Protein AF-A0A2T4DED8-F1 (afdb_monomer)

Organism: NCBI:txid1046115

pLDDT: mean 71.61, std 17.45, range [27.95, 93.12]

Structure (mmCIF, N/CA/C/O backbone):
data_AF-A0A2T4DED8-F1
#
_entry.id   AF-A0A2T4DED8-F1
#
loop_
_atom_site.group_PDB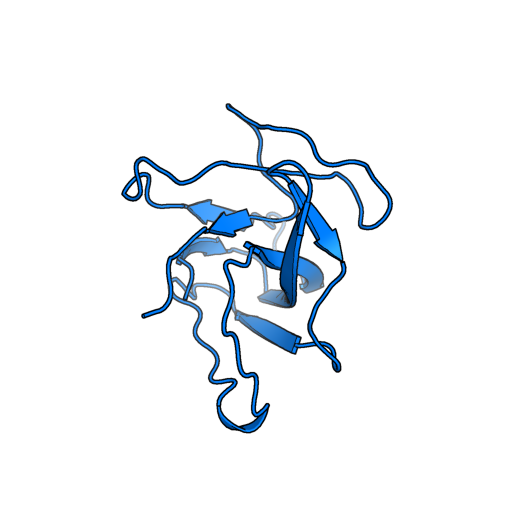
_atom_site.id
_atom_site.type_symbol
_atom_site.label_atom_id
_atom_site.label_alt_id
_atom_site.label_comp_id
_atom_site.label_asym_id
_atom_site.label_entity_id
_atom_site.label_seq_id
_atom_site.pdbx_PDB_ins_code
_atom_site.Cartn_x
_atom_site.Cartn_y
_atom_site.Cartn_z
_atom_site.occupancy
_atom_site.B_iso_or_equiv
_atom_site.auth_seq_id
_atom_site.auth_comp_id
_atom_site.auth_asym_id
_atom_site.auth_atom_id
_atom_site.pdbx_PDB_model_num
ATOM 1 N N . ASN A 1 1 ? -6.738 -3.768 -5.671 1.00 52.91 1 ASN A N 1
ATOM 2 C CA . ASN A 1 1 ? -6.059 -3.519 -6.966 1.00 52.91 1 ASN A CA 1
ATOM 3 C C . ASN A 1 1 ? -5.713 -2.050 -7.070 1.00 52.91 1 ASN A C 1
ATOM 5 O O . ASN A 1 1 ? -6.536 -1.232 -6.684 1.00 52.91 1 ASN A O 1
ATOM 9 N N . PHE A 1 2 ? -4.548 -1.711 -7.614 1.00 65.31 2 PHE A N 1
ATOM 10 C CA . PHE A 1 2 ? -4.227 -0.332 -7.992 1.00 65.31 2 PHE A CA 1
ATOM 11 C C . PHE A 1 2 ? -3.549 -0.293 -9.364 1.00 65.31 2 PHE A C 1
ATOM 13 O O . PHE A 1 2 ? -3.025 -1.310 -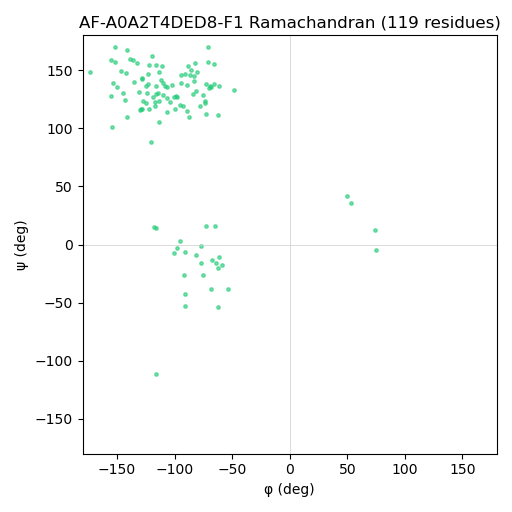9.834 1.00 65.31 2 PHE A O 1
ATOM 20 N N . HIS A 1 3 ? -3.605 0.872 -10.015 1.00 65.56 3 HIS A N 1
ATOM 21 C CA . HIS A 1 3 ? -3.111 1.068 -11.376 1.00 65.56 3 HIS A CA 1
ATOM 22 C C . HIS A 1 3 ? -1.803 1.870 -11.387 1.00 65.56 3 HIS A C 1
ATOM 24 O O . HIS A 1 3 ? -1.768 3.062 -11.068 1.00 65.56 3 HIS A O 1
ATOM 30 N N . MET A 1 4 ? -0.721 1.219 -11.808 1.00 67.94 4 MET A N 1
ATOM 31 C CA . MET A 1 4 ? 0.527 1.887 -12.163 1.00 67.94 4 MET A CA 1
ATOM 32 C C . MET A 1 4 ? 0.491 2.257 -13.640 1.00 67.94 4 MET A C 1
ATOM 34 O O . MET A 1 4 ? 0.493 1.390 -14.514 1.00 67.94 4 MET A O 1
ATOM 38 N N . ARG A 1 5 ? 0.500 3.558 -13.936 1.00 65.50 5 ARG A N 1
ATOM 39 C CA . ARG A 1 5 ? 0.533 4.041 -15.321 1.00 65.50 5 ARG A CA 1
ATOM 40 C C . ARG A 1 5 ? 1.870 3.728 -15.983 1.00 65.50 5 ARG A C 1
ATOM 42 O O . ARG A 1 5 ? 1.903 3.401 -17.167 1.00 65.50 5 ARG A O 1
ATOM 49 N N . PHE A 1 6 ? 2.961 3.844 -15.228 1.00 69.88 6 PHE A N 1
ATOM 50 C CA . PHE A 1 6 ? 4.304 3.567 -15.719 1.00 69.88 6 PHE A CA 1
ATOM 51 C C . PHE A 1 6 ? 5.208 3.060 -14.595 1.00 69.88 6 PHE A C 1
ATOM 53 O O . PHE A 1 6 ? 5.240 3.630 -13.510 1.00 69.88 6 PHE A O 1
ATOM 60 N N . ASN A 1 7 ? 5.979 2.013 -14.877 1.00 74.25 7 ASN A N 1
ATOM 61 C CA . ASN A 1 7 ? 7.043 1.525 -14.007 1.00 74.25 7 ASN A CA 1
ATOM 62 C C . ASN A 1 7 ? 8.230 1.082 -14.878 1.00 74.25 7 ASN A C 1
ATOM 64 O O . ASN A 1 7 ? 8.117 0.081 -15.593 1.00 74.25 7 ASN A O 1
ATOM 68 N N . SER A 1 8 ? 9.345 1.825 -14.840 1.00 78.31 8 SER A N 1
ATOM 69 C CA . SER A 1 8 ? 10.593 1.438 -15.525 1.00 78.31 8 SER A CA 1
ATOM 70 C C . SER A 1 8 ? 11.622 0.752 -14.629 1.00 78.31 8 SER A C 1
ATOM 72 O O . SER A 1 8 ? 12.657 0.317 -15.142 1.00 78.31 8 SER A O 1
ATOM 74 N N . THR A 1 9 ? 11.341 0.625 -13.331 1.00 81.75 9 THR A N 1
ATOM 75 C CA . THR A 1 9 ? 12.159 -0.167 -12.402 1.00 81.75 9 THR A CA 1
ATOM 76 C C . THR A 1 9 ? 11.989 -1.657 -12.698 1.00 81.75 9 THR A C 1
ATOM 78 O O . THR A 1 9 ? 11.005 -2.052 -13.325 1.00 81.75 9 THR A O 1
ATOM 81 N N . ASP A 1 10 ? 12.959 -2.486 -12.302 1.00 86.88 10 ASP A N 1
ATOM 82 C CA . ASP A 1 10 ? 12.854 -3.939 -12.470 1.00 86.88 10 ASP A CA 1
ATOM 83 C C . ASP A 1 10 ? 11.672 -4.479 -11.658 1.00 86.88 10 ASP A C 1
ATOM 85 O O . ASP A 1 10 ? 10.753 -5.109 -12.192 1.00 86.88 10 ASP A O 1
ATOM 89 N N . SER A 1 11 ? 11.666 -4.156 -10.367 1.00 89.00 11 SER A N 1
ATOM 90 C CA . SER A 1 11 ? 10.577 -4.511 -9.476 1.00 89.00 11 SER A CA 1
ATOM 91 C C . SER A 1 11 ? 10.484 -3.581 -8.270 1.00 89.00 11 SER A C 1
ATOM 93 O O . SER A 1 11 ? 11.451 -2.923 -7.886 1.00 89.00 11 SER A O 1
ATOM 95 N N . ILE A 1 12 ? 9.301 -3.536 -7.656 1.00 89.00 12 ILE A N 1
ATOM 96 C CA . ILE A 1 12 ? 9.031 -2.755 -6.441 1.00 89.00 12 ILE A CA 1
ATOM 97 C C . ILE A 1 12 ? 8.325 -3.657 -5.439 1.00 89.00 12 ILE A C 1
ATOM 99 O O . ILE A 1 12 ? 7.351 -4.324 -5.795 1.00 89.00 12 ILE A O 1
ATOM 103 N N . LEU A 1 13 ? 8.807 -3.667 -4.199 1.00 90.44 13 LEU A N 1
ATOM 104 C CA . LEU A 1 13 ? 8.113 -4.253 -3.062 1.00 90.44 13 LEU A CA 1
ATOM 105 C C . LEU A 1 13 ? 7.295 -3.166 -2.377 1.00 90.44 13 LEU A C 1
ATOM 107 O O . LEU A 1 13 ? 7.854 -2.191 -1.871 1.00 90.44 13 LEU A O 1
ATOM 111 N N . PHE A 1 14 ? 5.988 -3.372 -2.341 1.00 88.44 14 PHE A N 1
ATOM 112 C CA . PHE A 1 14 ? 5.062 -2.559 -1.579 1.00 88.44 14 PHE A CA 1
ATOM 113 C C . PHE A 1 14 ? 4.663 -3.289 -0.303 1.00 88.44 14 PHE A C 1
ATOM 115 O O . PHE A 1 14 ? 4.370 -4.487 -0.343 1.00 88.44 14 PHE A O 1
ATOM 122 N N . ARG A 1 15 ? 4.610 -2.556 0.805 1.00 90.31 15 ARG A N 1
ATOM 123 C CA . ARG A 1 15 ? 3.872 -2.955 2.001 1.00 90.31 15 ARG A CA 1
ATOM 124 C C . ARG A 1 15 ? 2.451 -2.427 1.894 1.00 90.31 15 ARG A C 1
ATOM 126 O O . ARG A 1 15 ? 2.249 -1.290 1.475 1.00 90.31 15 ARG A O 1
ATOM 133 N N . ILE A 1 16 ? 1.490 -3.257 2.269 1.00 88.69 16 ILE A N 1
ATOM 134 C CA . ILE A 1 16 ? 0.090 -2.867 2.404 1.00 88.69 16 ILE A CA 1
ATOM 135 C C . ILE A 1 16 ? -0.178 -2.586 3.863 1.00 88.69 16 ILE A C 1
ATOM 137 O O . ILE A 1 16 ? 0.085 -3.442 4.707 1.00 88.69 16 ILE A O 1
ATOM 141 N N . ASN A 1 17 ? -0.724 -1.410 4.137 1.00 87.25 17 ASN A N 1
ATOM 142 C CA . ASN A 1 17 ? -1.257 -1.094 5.448 1.00 87.25 17 ASN A CA 1
ATOM 143 C C . ASN A 1 17 ? -2.777 -1.006 5.350 1.00 87.25 17 ASN A C 1
ATOM 145 O O . ASN A 1 17 ? -3.317 -0.452 4.389 1.00 87.25 17 ASN A O 1
ATOM 149 N N . ILE A 1 18 ? -3.443 -1.546 6.364 1.00 87.31 18 ILE A N 1
ATOM 150 C CA . ILE A 1 18 ? -4.855 -1.301 6.631 1.00 87.31 18 ILE A CA 1
ATOM 151 C C . ILE A 1 18 ? -4.889 -0.626 7.991 1.00 87.31 18 ILE A C 1
ATOM 153 O O . ILE A 1 18 ? -4.368 -1.184 8.958 1.00 87.31 18 ILE A O 1
ATOM 157 N N . GLN A 1 19 ? -5.411 0.592 8.036 1.00 87.94 19 GLN A N 1
ATOM 158 C CA . GLN A 1 19 ? -5.348 1.454 9.208 1.00 87.94 19 GLN A CA 1
ATOM 159 C C . GLN A 1 19 ? -6.745 1.866 9.646 1.00 87.94 19 GLN A C 1
ATOM 161 O O . GLN A 1 19 ? -7.629 2.048 8.803 1.00 87.94 19 GLN A O 1
ATOM 166 N N . ASP A 1 20 ? -6.925 2.032 10.951 1.00 88.81 20 ASP A N 1
ATOM 167 C CA . ASP A 1 20 ? -8.105 2.696 11.485 1.00 88.81 20 ASP A CA 1
ATOM 168 C C . ASP A 1 20 ? -8.063 4.206 11.190 1.00 88.81 20 ASP A C 1
ATOM 170 O O . ASP A 1 20 ? -7.079 4.760 10.679 1.00 88.81 20 ASP A O 1
ATOM 174 N N . ILE A 1 21 ? -9.191 4.865 11.451 1.00 84.62 21 ILE A N 1
ATOM 175 C CA . ILE A 1 21 ? -9.392 6.280 11.155 1.00 84.62 21 ILE A CA 1
ATOM 176 C C . ILE A 1 21 ? -9.610 7.027 12.464 1.00 84.62 21 ILE A C 1
ATOM 178 O O . ILE A 1 21 ? -10.565 6.761 13.193 1.00 84.62 21 ILE A O 1
ATOM 182 N N . LYS A 1 22 ? -8.772 8.030 12.723 1.00 85.38 22 LYS A N 1
ATOM 183 C CA . LYS A 1 22 ? -8.899 8.920 13.877 1.00 85.38 22 LYS A CA 1
ATOM 184 C C . LYS A 1 22 ? -8.880 10.366 13.419 1.00 85.38 22 LYS A C 1
ATOM 186 O O . LYS A 1 22 ? -7.946 10.806 12.756 1.00 85.38 22 LYS A O 1
ATOM 191 N N . ASN A 1 23 ? -9.924 11.117 13.769 1.00 84.25 23 ASN A N 1
ATOM 192 C CA . ASN A 1 23 ? -10.104 12.513 13.346 1.00 84.25 23 ASN A CA 1
ATOM 193 C C . ASN A 1 23 ? -10.018 12.703 11.815 1.00 84.25 23 ASN A C 1
ATOM 195 O O . ASN A 1 23 ? -9.476 13.697 11.339 1.00 84.25 23 ASN A O 1
ATOM 199 N N . GLY A 1 24 ? -10.516 11.729 11.042 1.00 76.56 24 GLY A N 1
ATOM 200 C CA . GLY A 1 24 ? -10.484 11.762 9.574 1.00 76.56 24 GLY A CA 1
ATOM 201 C C . GLY A 1 24 ? -9.108 11.502 8.948 1.00 76.56 24 GLY A C 1
ATOM 202 O O . GLY A 1 24 ? -8.935 11.743 7.755 1.00 76.56 24 GLY A O 1
ATOM 203 N N . LEU A 1 25 ? -8.131 11.030 9.730 1.00 78.31 25 LEU A N 1
ATOM 204 C CA . LEU A 1 25 ? -6.780 10.695 9.278 1.00 78.31 25 LEU A CA 1
ATOM 205 C C . LEU A 1 25 ? -6.449 9.225 9.581 1.00 78.31 25 LEU A C 1
ATOM 207 O O . LEU A 1 25 ? -7.016 8.668 10.524 1.00 78.31 25 LEU A O 1
ATOM 211 N N . PRO A 1 26 ? -5.525 8.599 8.824 1.00 82.44 26 PRO A N 1
ATOM 212 C CA . PRO A 1 26 ? -5.039 7.267 9.170 1.00 82.44 26 PRO A CA 1
ATOM 213 C C . PRO A 1 26 ? -4.344 7.284 10.536 1.00 82.44 26 PRO A C 1
ATOM 215 O O . PRO A 1 26 ? -3.533 8.175 10.797 1.00 82.44 26 PRO A O 1
ATOM 218 N N . ASP A 1 27 ? -4.605 6.293 11.383 1.00 86.75 27 ASP A N 1
ATOM 219 C CA . ASP A 1 27 ? -3.922 6.137 12.673 1.00 86.75 27 ASP A CA 1
ATOM 220 C C . ASP A 1 27 ? -3.099 4.835 12.695 1.00 86.75 27 ASP A C 1
ATOM 222 O O . ASP A 1 27 ? -2.099 4.715 11.968 1.00 86.75 27 ASP A O 1
ATOM 226 N N . GLN A 1 28 ? -3.495 3.847 13.489 1.00 88.25 28 GLN A N 1
ATOM 227 C CA . GLN A 1 28 ? -2.742 2.622 13.721 1.00 88.25 28 GLN A CA 1
ATOM 228 C C . GLN A 1 28 ? -3.080 1.539 12.696 1.00 88.25 28 GLN A C 1
ATOM 230 O O . GLN A 1 28 ? -4.163 1.492 12.119 1.00 88.25 28 GLN A O 1
ATOM 235 N N . THR A 1 29 ? -2.128 0.636 12.450 1.00 89.75 29 THR A N 1
ATOM 236 C CA . THR A 1 29 ? -2.401 -0.551 11.631 1.00 89.75 29 THR A CA 1
ATOM 237 C C . THR A 1 29 ? -3.317 -1.507 12.388 1.00 89.75 29 THR A C 1
ATOM 239 O O . THR A 1 29 ? -3.063 -1.815 13.550 1.00 89.75 29 THR A O 1
ATOM 242 N N . ILE A 1 30 ? -4.341 -2.025 11.712 1.00 89.38 30 ILE A N 1
ATOM 243 C CA . ILE A 1 30 ? -5.206 -3.088 12.248 1.00 89.38 30 ILE A CA 1
ATOM 244 C C . ILE A 1 30 ? -4.697 -4.490 11.879 1.00 89.38 30 ILE A C 1
ATOM 246 O O . ILE A 1 30 ? -5.229 -5.504 12.325 1.00 89.38 30 ILE A O 1
ATOM 250 N N . LEU A 1 31 ? -3.662 -4.566 11.038 1.00 90.12 31 LEU A N 1
ATOM 251 C CA . LEU A 1 31 ? -3.058 -5.827 10.626 1.00 90.12 31 LEU A CA 1
ATOM 252 C C . LEU A 1 31 ? -2.184 -6.409 11.742 1.00 90.12 31 LEU A C 1
ATOM 254 O O . LEU A 1 31 ? -1.256 -5.757 12.215 1.00 90.12 31 LEU A O 1
ATOM 258 N N . SER A 1 32 ? -2.409 -7.680 12.081 1.00 88.62 32 SER A N 1
ATOM 259 C CA . SER A 1 32 ? -1.559 -8.447 13.007 1.00 88.62 32 SER A CA 1
ATOM 260 C C . SER A 1 32 ? -0.248 -8.934 12.380 1.00 88.62 32 SER A C 1
ATOM 262 O O . SER A 1 32 ? 0.673 -9.336 13.090 1.00 88.62 32 SER A O 1
ATOM 264 N N . LYS A 1 33 ? -0.157 -8.909 11.047 1.00 89.94 33 LYS A N 1
ATOM 265 C CA . LYS A 1 33 ? 1.024 -9.288 10.270 1.00 89.94 33 LYS A CA 1
ATOM 266 C C . LYS A 1 33 ? 1.195 -8.376 9.066 1.00 89.94 33 LYS A C 1
ATOM 268 O O . LYS A 1 33 ? 0.222 -7.911 8.479 1.00 89.94 33 LYS A O 1
ATOM 273 N N . GLU A 1 34 ? 2.445 -8.141 8.690 1.00 91.69 34 GLU A N 1
ATOM 274 C CA . GLU A 1 34 ? 2.763 -7.308 7.536 1.00 91.69 34 GLU A CA 1
ATOM 275 C C . GLU A 1 34 ? 2.344 -7.990 6.231 1.00 91.69 34 GLU A C 1
ATOM 277 O O . GLU A 1 34 ? 2.622 -9.169 6.001 1.00 91.69 34 GLU A O 1
ATOM 282 N N . LEU A 1 35 ? 1.716 -7.218 5.348 1.00 92.75 35 LEU A N 1
ATOM 283 C CA . LEU A 1 35 ? 1.304 -7.674 4.030 1.00 92.75 35 LEU A CA 1
ATOM 284 C C . LEU A 1 35 ? 2.186 -7.042 2.966 1.00 92.75 35 LEU A C 1
ATOM 286 O O . LEU A 1 35 ? 2.442 -5.837 2.978 1.00 92.75 35 LEU A O 1
ATOM 290 N N . TYR A 1 36 ? 2.607 -7.857 2.006 1.00 93.12 36 TYR A N 1
ATOM 291 C CA . TYR A 1 36 ? 3.497 -7.427 0.940 1.00 93.12 36 TYR A CA 1
ATOM 292 C C . TYR A 1 36 ? 2.952 -7.796 -0.431 1.00 93.12 36 TYR A C 1
ATOM 294 O O . TYR A 1 36 ? 2.412 -8.884 -0.645 1.00 93.12 36 TYR A O 1
ATOM 302 N N . MET A 1 37 ? 3.170 -6.906 -1.394 1.00 90.81 37 MET A N 1
ATOM 303 C CA . MET A 1 37 ? 2.942 -7.190 -2.803 1.00 90.81 37 MET A CA 1
ATOM 304 C C . MET A 1 37 ? 4.097 -6.683 -3.652 1.00 90.81 37 MET A C 1
ATOM 306 O O . MET A 1 37 ? 4.647 -5.608 -3.423 1.00 90.81 37 MET A O 1
ATOM 310 N N . LYS A 1 38 ? 4.465 -7.477 -4.653 1.00 91.00 38 LYS A N 1
ATOM 311 C CA . LYS A 1 38 ? 5.540 -7.146 -5.579 1.00 91.00 38 LYS A CA 1
ATOM 312 C C . LYS A 1 38 ? 4.950 -6.756 -6.925 1.00 91.00 38 LYS A C 1
ATOM 314 O O . LYS A 1 38 ? 4.045 -7.422 -7.421 1.00 91.00 38 LYS A O 1
ATOM 319 N N . SER A 1 39 ? 5.475 -5.686 -7.502 1.00 88.94 39 SER A N 1
ATOM 320 C CA . SER A 1 39 ? 5.214 -5.313 -8.888 1.00 88.94 39 SER A CA 1
ATOM 321 C C . SER A 1 39 ? 6.461 -5.492 -9.730 1.00 88.94 39 SER A C 1
ATOM 323 O O . SER A 1 39 ? 7.580 -5.393 -9.217 1.00 88.94 39 SER A O 1
ATOM 325 N N . TYR A 1 40 ? 6.254 -5.717 -11.021 1.00 89.00 40 TYR A N 1
ATOM 326 C CA . TYR A 1 40 ? 7.324 -5.869 -11.994 1.00 89.00 40 TYR A CA 1
ATOM 327 C C . TYR A 1 40 ? 7.235 -4.801 -13.078 1.00 89.00 40 TYR A C 1
ATOM 329 O O . TYR A 1 40 ? 6.195 -4.167 -13.296 1.00 89.00 40 TYR A O 1
ATOM 337 N N . LYS A 1 41 ? 8.347 -4.616 -13.781 1.00 86.25 41 LYS A N 1
ATOM 338 C CA . LYS A 1 41 ? 8.439 -3.746 -14.947 1.00 86.25 41 LYS A CA 1
ATOM 339 C C . LYS A 1 41 ? 7.310 -3.996 -15.950 1.00 86.25 41 LYS A C 1
ATOM 341 O O . LYS A 1 41 ? 7.048 -5.131 -16.338 1.00 86.25 41 LYS A O 1
ATOM 346 N N . GLY A 1 42 ? 6.675 -2.919 -16.413 1.00 81.62 42 GLY A N 1
ATOM 347 C CA . GLY A 1 42 ? 5.608 -2.978 -17.422 1.00 81.62 42 GLY A CA 1
ATOM 348 C C . GLY A 1 42 ? 4.253 -3.490 -16.917 1.00 81.62 42 GLY A C 1
ATOM 349 O O . GLY A 1 42 ? 3.275 -3.442 -17.665 1.00 81.62 42 GLY A O 1
ATOM 350 N N . GLN A 1 43 ? 4.156 -3.926 -15.658 1.00 82.00 43 GLN A N 1
ATOM 351 C CA . GLN A 1 43 ? 2.894 -4.335 -15.056 1.00 82.00 43 GLN A CA 1
ATOM 352 C C . GLN A 1 43 ? 2.023 -3.106 -14.759 1.00 82.00 43 GLN A C 1
ATOM 354 O O . GLN A 1 43 ? 2.448 -2.196 -14.051 1.00 82.00 43 GLN A O 1
ATOM 359 N N . LYS A 1 44 ? 0.799 -3.083 -15.301 1.00 75.31 44 LYS A N 1
ATOM 360 C CA . LYS A 1 44 ? -0.147 -1.965 -15.123 1.00 75.31 44 LYS A CA 1
ATOM 361 C C . LYS A 1 44 ? -1.064 -2.162 -13.922 1.00 75.31 44 LYS A C 1
ATOM 363 O O . LYS A 1 44 ? -1.146 -1.308 -13.046 1.00 75.31 44 LYS A O 1
ATOM 368 N N . TRP A 1 45 ? -1.734 -3.310 -13.872 1.00 77.75 45 TRP A N 1
ATOM 369 C CA . TRP A 1 45 ? -2.581 -3.706 -12.753 1.00 77.75 45 TRP A CA 1
ATOM 370 C C . TRP A 1 45 ? -1.819 -4.651 -11.843 1.00 77.75 45 TRP A C 1
ATOM 372 O O . TRP A 1 45 ? -1.276 -5.662 -12.298 1.00 77.75 45 TRP A O 1
ATOM 382 N N . ILE A 1 46 ? -1.793 -4.329 -10.555 1.00 79.75 46 IL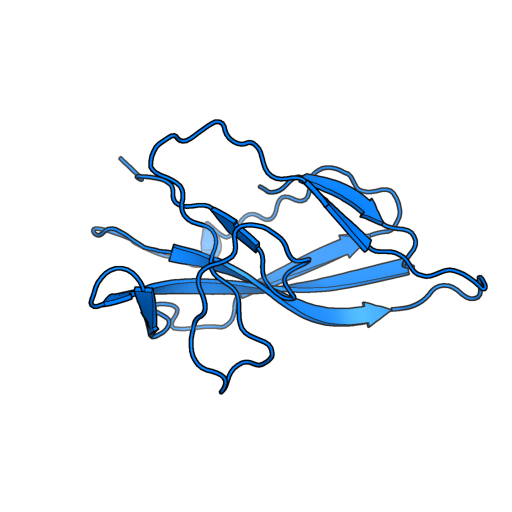E A N 1
ATOM 383 C CA . ILE A 1 46 ? -1.206 -5.207 -9.552 1.00 79.75 46 ILE A CA 1
ATOM 384 C C . ILE A 1 46 ? -2.323 -5.701 -8.639 1.00 79.75 46 ILE A C 1
ATOM 386 O O . ILE A 1 46 ? -3.071 -4.914 -8.048 1.00 79.75 46 ILE A O 1
ATOM 390 N N . SER A 1 47 ? -2.428 -7.023 -8.559 1.00 82.00 47 SER A N 1
ATOM 391 C CA . SER A 1 47 ? -3.370 -7.753 -7.727 1.00 82.00 47 SER A CA 1
ATOM 392 C C . SER A 1 47 ? -2.609 -8.783 -6.902 1.00 82.00 47 SER A C 1
ATOM 394 O O . SER A 1 47 ? -1.636 -9.391 -7.352 1.00 82.00 47 SER A O 1
ATOM 396 N N . LYS A 1 48 ? -3.045 -8.954 -5.660 1.00 84.88 48 LYS A N 1
ATOM 397 C CA . LYS A 1 48 ? -2.562 -9.981 -4.748 1.00 84.88 48 LYS A CA 1
ATOM 398 C C . LYS A 1 48 ? -3.755 -10.426 -3.920 1.00 84.88 48 LYS A C 1
ATOM 400 O O . LYS A 1 48 ? -4.482 -9.578 -3.411 1.00 84.88 48 LYS A O 1
ATOM 405 N N . ASP A 1 49 ? -3.955 -11.734 -3.835 1.00 85.12 49 ASP A N 1
ATOM 406 C CA . ASP A 1 49 ? -4.968 -12.303 -2.958 1.00 85.12 49 ASP A CA 1
ATOM 407 C C . ASP A 1 49 ? -4.404 -12.444 -1.537 1.00 85.12 49 ASP A C 1
ATOM 409 O O . ASP A 1 49 ? -3.305 -12.981 -1.347 1.00 85.12 49 ASP A O 1
ATOM 413 N N . PHE A 1 50 ? -5.163 -11.933 -0.570 1.00 85.38 50 PHE A N 1
ATOM 414 C CA . PHE A 1 50 ? -4.900 -11.995 0.867 1.00 85.38 50 PHE A CA 1
ATOM 415 C C . PHE A 1 50 ? -6.003 -12.767 1.617 1.00 85.38 50 PHE A C 1
ATOM 417 O O . PHE A 1 50 ? -6.079 -12.699 2.838 1.00 85.38 50 PHE A O 1
ATOM 424 N N . SER A 1 51 ? -6.851 -13.529 0.920 1.00 84.25 51 SER A N 1
ATOM 425 C CA . SER A 1 51 ? -7.930 -14.340 1.509 1.00 84.25 51 SER A CA 1
ATOM 426 C C . SER A 1 51 ? -7.443 -15.289 2.615 1.00 84.25 51 SER A C 1
ATOM 428 O O . SER A 1 51 ? -8.071 -15.414 3.667 1.00 84.25 51 SER A O 1
ATOM 430 N N . ASN A 1 52 ? -6.261 -15.882 2.435 1.00 87.56 52 ASN A N 1
ATOM 431 C CA . ASN A 1 52 ? -5.622 -16.763 3.420 1.00 87.56 52 ASN A CA 1
ATOM 432 C C . ASN A 1 52 ? -5.175 -16.042 4.703 1.00 87.56 52 ASN A C 1
ATOM 434 O O . ASN A 1 52 ? -4.866 -16.690 5.703 1.00 87.56 52 ASN A O 1
ATOM 438 N N . GLU A 1 53 ? -5.150 -14.709 4.697 1.00 84.31 53 GLU A N 1
ATOM 439 C CA . GLU A 1 53 ? -4.745 -13.901 5.843 1.00 84.31 53 GLU A CA 1
ATOM 440 C C . GLU A 1 53 ? -5.881 -13.727 6.865 1.00 84.31 53 GLU A C 1
ATOM 442 O O . GLU A 1 53 ? -5.612 -13.261 7.969 1.00 84.31 53 GLU A O 1
ATOM 447 N N . LYS A 1 54 ? -7.117 -14.148 6.529 1.00 84.00 54 LYS A N 1
ATOM 448 C CA . LYS A 1 54 ? -8.321 -14.092 7.386 1.00 84.00 54 LYS A CA 1
ATOM 449 C C . LYS A 1 54 ? -8.557 -12.712 8.014 1.00 84.00 54 LYS A C 1
ATOM 451 O O . LYS A 1 54 ? -8.891 -12.601 9.191 1.00 84.00 54 LYS A O 1
ATOM 456 N N . ILE A 1 55 ? -8.362 -11.662 7.223 1.00 83.19 55 ILE A N 1
ATOM 457 C CA . ILE A 1 55 ? -8.580 -10.278 7.648 1.00 83.19 55 ILE A CA 1
ATOM 458 C C . ILE A 1 55 ? -10.087 -10.017 7.620 1.00 83.19 55 ILE A C 1
ATOM 460 O O . ILE A 1 55 ? -10.711 -10.134 6.566 1.00 83.19 55 ILE A O 1
ATOM 464 N N . ILE A 1 56 ? -10.661 -9.690 8.775 1.00 83.50 56 ILE A N 1
ATOM 465 C CA . ILE A 1 56 ? -12.071 -9.321 8.931 1.00 83.50 56 ILE A CA 1
ATOM 466 C C . ILE A 1 56 ? -12.104 -7.828 9.250 1.00 83.50 56 ILE A C 1
ATOM 468 O O . ILE A 1 56 ? -11.374 -7.379 10.131 1.00 83.50 56 ILE A O 1
ATOM 472 N N . ILE A 1 57 ? -12.906 -7.073 8.502 1.00 82.38 57 ILE A N 1
ATOM 473 C CA . ILE A 1 57 ? -13.045 -5.623 8.644 1.00 82.38 57 ILE A CA 1
ATOM 474 C C . ILE A 1 57 ? -14.537 -5.328 8.765 1.00 82.38 57 ILE A C 1
ATOM 476 O O . ILE A 1 57 ? -15.291 -5.607 7.838 1.00 82.38 57 ILE A O 1
ATOM 480 N N . ASP A 1 58 ? -14.951 -4.793 9.907 1.00 85.56 58 ASP A N 1
ATOM 481 C CA . ASP A 1 58 ? -16.334 -4.428 10.242 1.00 85.56 58 ASP A CA 1
ATOM 482 C C . ASP A 1 58 ? -16.502 -2.915 10.472 1.00 85.56 58 ASP A C 1
ATOM 484 O O . ASP A 1 58 ? -17.518 -2.453 10.988 1.00 85.56 58 ASP A O 1
ATOM 488 N N . GLN A 1 59 ? -15.502 -2.137 10.058 1.00 80.88 59 GLN A N 1
ATOM 489 C CA . GLN A 1 59 ? -15.428 -0.690 10.221 1.00 80.88 59 GLN A CA 1
ATOM 490 C C . GLN A 1 59 ? -14.827 -0.019 8.982 1.00 80.88 59 GLN A C 1
ATOM 492 O O . GLN A 1 59 ? -14.202 -0.667 8.139 1.00 80.88 59 GLN A O 1
ATOM 497 N N . ASP A 1 60 ? -14.957 1.304 8.906 1.00 81.19 60 ASP A N 1
ATOM 498 C CA . ASP A 1 60 ? -14.236 2.084 7.908 1.00 81.19 60 ASP A CA 1
ATOM 499 C C . ASP A 1 60 ? -12.727 2.029 8.177 1.00 81.19 60 ASP A C 1
ATOM 501 O O . ASP A 1 60 ? -12.253 2.120 9.317 1.00 81.19 60 ASP A O 1
ATOM 505 N N . VAL A 1 61 ? -11.964 1.876 7.099 1.00 81.75 61 VAL A N 1
ATOM 506 C CA . VAL A 1 61 ? -10.507 1.759 7.137 1.00 81.75 61 VAL A CA 1
ATOM 507 C C . VAL A 1 61 ? -9.875 2.552 6.011 1.00 81.75 61 VAL A C 1
ATOM 509 O O . VAL A 1 61 ? -10.483 2.822 4.972 1.00 81.75 61 VAL A O 1
ATOM 512 N N . ILE A 1 62 ? -8.598 2.861 6.192 1.00 79.88 62 ILE A N 1
ATOM 513 C CA . ILE A 1 62 ? -7.754 3.401 5.138 1.00 79.88 62 ILE A CA 1
ATOM 514 C C . ILE A 1 62 ? -6.787 2.317 4.673 1.00 79.88 62 ILE A C 1
ATOM 516 O O . ILE A 1 62 ? -6.041 1.745 5.467 1.00 79.88 62 ILE A O 1
ATOM 520 N N . ILE A 1 63 ? -6.781 2.061 3.363 1.00 79.31 63 ILE A N 1
ATOM 521 C CA . ILE A 1 63 ? -5.815 1.170 2.719 1.00 79.31 63 ILE A CA 1
ATOM 522 C C . ILE A 1 63 ? -4.729 2.020 2.065 1.00 79.31 63 ILE A C 1
ATOM 524 O O . ILE A 1 63 ? -5.017 2.915 1.262 1.00 79.31 63 ILE A O 1
ATOM 528 N N . SER A 1 64 ? -3.475 1.713 2.388 1.00 77.25 64 SER A N 1
ATOM 529 C CA . SER A 1 64 ? -2.311 2.408 1.847 1.00 77.25 64 SER A CA 1
ATOM 530 C C . SER A 1 64 ? -1.230 1.456 1.365 1.00 77.25 64 SER A C 1
ATOM 532 O O . SER A 1 64 ? -1.135 0.305 1.795 1.00 77.25 64 SER A O 1
ATOM 534 N N . TYR A 1 65 ? -0.411 1.955 0.444 1.00 80.50 65 TYR A N 1
ATOM 535 C CA . TYR A 1 65 ? 0.721 1.235 -0.126 1.00 80.50 65 TYR A CA 1
ATOM 536 C C . TYR A 1 65 ? 1.991 2.008 0.198 1.00 80.50 65 TYR A C 1
ATOM 538 O O . TYR A 1 65 ? 2.070 3.184 -0.124 1.00 80.50 65 TYR A O 1
ATOM 546 N N . GLU A 1 66 ? 2.989 1.366 0.788 1.00 82.25 66 GLU A N 1
ATOM 547 C CA . GLU A 1 66 ? 4.283 1.972 1.108 1.00 82.25 66 GLU A CA 1
ATOM 548 C C . GLU A 1 66 ? 5.381 1.306 0.278 1.00 82.25 66 GLU A C 1
ATOM 550 O O . GLU A 1 66 ? 5.468 0.079 0.228 1.00 82.25 66 GLU A O 1
ATOM 555 N N . VAL A 1 67 ? 6.231 2.097 -0.381 1.00 83.31 67 VAL A N 1
ATOM 556 C CA . VAL A 1 67 ? 7.405 1.561 -1.084 1.00 83.31 67 VAL A CA 1
ATOM 557 C C . VAL A 1 67 ? 8.454 1.135 -0.059 1.00 83.31 67 VAL A C 1
ATOM 559 O O . VAL A 1 67 ? 9.074 1.969 0.589 1.00 83.31 67 VAL A O 1
ATOM 562 N N . VAL A 1 68 ? 8.691 -0.172 0.041 1.00 87.38 68 VAL A N 1
ATOM 563 C CA . VAL A 1 68 ? 9.672 -0.757 0.972 1.00 87.38 68 VAL A CA 1
ATOM 564 C C . VAL A 1 68 ? 11.030 -0.893 0.303 1.00 87.38 68 VAL A C 1
ATOM 566 O O . VAL A 1 68 ? 12.073 -0.646 0.903 1.00 87.38 68 VAL A O 1
ATOM 569 N N . LYS A 1 69 ? 11.027 -1.342 -0.957 1.00 85.94 69 LYS A N 1
ATOM 570 C CA . LYS A 1 69 ? 12.250 -1.593 -1.715 1.00 85.94 69 LYS A CA 1
ATOM 571 C C . LYS A 1 69 ? 12.009 -1.450 -3.205 1.00 85.94 69 LYS A C 1
ATOM 573 O O . LYS A 1 69 ? 11.016 -1.948 -3.731 1.00 85.94 69 LYS A O 1
ATOM 578 N N . VAL A 1 70 ? 12.967 -0.829 -3.881 1.00 85.75 70 VAL A N 1
ATOM 579 C CA . VAL A 1 70 ? 13.004 -0.716 -5.337 1.00 85.75 70 VAL A CA 1
ATOM 580 C C . VAL A 1 70 ? 14.229 -1.463 -5.847 1.00 85.75 70 VAL A C 1
ATOM 582 O O . VAL A 1 70 ? 15.339 -1.255 -5.358 1.00 85.75 70 VAL A O 1
ATOM 585 N N . TRP A 1 71 ? 14.026 -2.339 -6.826 1.00 87.38 71 TRP A N 1
ATOM 586 C CA . TRP A 1 71 ? 15.103 -2.933 -7.606 1.00 87.38 71 TRP A CA 1
A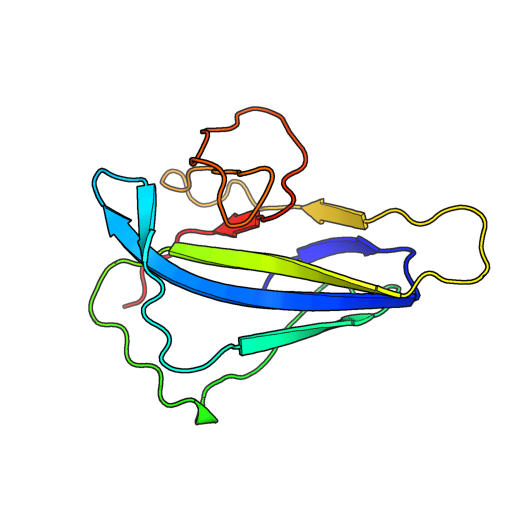TOM 587 C C . TRP A 1 71 ? 15.197 -2.184 -8.930 1.00 87.38 71 TRP A C 1
ATOM 589 O O . TRP A 1 71 ? 14.256 -2.159 -9.727 1.00 87.38 71 TRP A O 1
ATOM 599 N N . PHE A 1 72 ? 16.330 -1.528 -9.145 1.00 83.94 72 PHE A N 1
ATOM 600 C CA . PHE A 1 72 ? 16.578 -0.755 -10.352 1.00 83.94 72 PHE A CA 1
ATOM 601 C C . PHE A 1 72 ? 17.054 -1.660 -11.481 1.00 83.94 72 PHE A C 1
ATOM 603 O O . PHE A 1 72 ? 17.782 -2.625 -11.260 1.00 83.94 72 PHE A O 1
ATOM 610 N N . SER A 1 73 ? 16.653 -1.328 -12.706 1.00 71.38 73 SER A N 1
ATOM 611 C CA . SER A 1 73 ? 17.274 -1.939 -13.880 1.00 71.38 73 SER A CA 1
ATOM 612 C C . SER A 1 73 ? 18.578 -1.202 -14.199 1.00 71.38 73 SER A C 1
ATOM 614 O O . SER A 1 73 ? 18.695 -0.019 -13.887 1.00 71.38 73 SER A O 1
ATOM 616 N N . ASN A 1 74 ? 19.530 -1.848 -14.879 1.00 68.94 74 ASN A N 1
ATOM 617 C CA . ASN A 1 74 ? 20.806 -1.241 -15.311 1.00 68.94 74 ASN A CA 1
ATOM 618 C C . ASN A 1 74 ? 20.641 -0.095 -16.344 1.00 68.94 74 ASN A C 1
ATOM 620 O O . ASN A 1 74 ? 21.589 0.259 -17.040 1.00 68.94 74 ASN A O 1
ATOM 624 N N . LYS A 1 75 ? 19.432 0.455 -16.508 1.00 60.06 75 LYS A N 1
ATOM 625 C CA . LYS A 1 75 ? 19.132 1.585 -17.387 1.00 60.06 75 LYS A CA 1
ATOM 626 C C . LYS A 1 75 ? 19.175 2.890 -16.593 1.00 60.06 75 LYS A C 1
ATOM 628 O O . LYS A 1 75 ? 18.736 2.949 -15.450 1.00 60.06 75 LYS 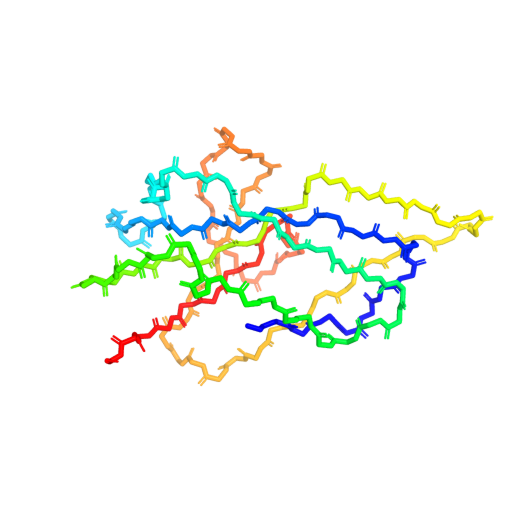A O 1
ATOM 633 N N . THR A 1 76 ? 19.622 3.952 -17.253 1.00 60.88 76 THR A N 1
ATOM 634 C CA . THR A 1 76 ? 19.853 5.301 -16.705 1.00 60.88 76 THR A CA 1
ATOM 635 C C . THR A 1 76 ? 18.599 5.991 -16.137 1.00 60.88 76 THR A C 1
ATOM 637 O O . THR A 1 76 ? 18.725 7.003 -15.458 1.00 60.88 76 THR A O 1
ATOM 640 N N . TYR A 1 77 ? 17.390 5.456 -16.369 1.00 61.19 77 TYR A N 1
ATOM 641 C CA . TYR A 1 77 ? 16.122 6.070 -15.949 1.00 61.19 77 TYR A CA 1
ATOM 642 C C . TYR A 1 77 ? 15.206 5.086 -15.206 1.00 61.19 77 TYR A C 1
ATOM 644 O O . TYR A 1 77 ? 14.692 4.119 -15.781 1.00 61.19 77 TYR A O 1
ATOM 652 N N . ASN A 1 78 ? 14.946 5.382 -13.933 1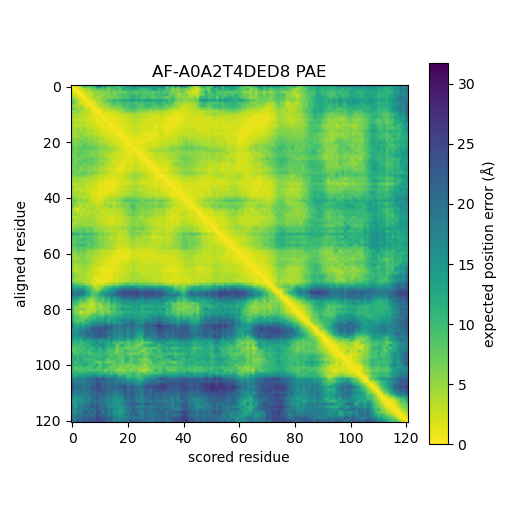.00 65.12 78 ASN A N 1
ATOM 653 C CA . ASN A 1 78 ? 14.101 4.599 -13.035 1.00 65.12 78 ASN A CA 1
ATOM 654 C C . ASN A 1 78 ? 12.940 5.468 -12.537 1.00 65.12 78 ASN A C 1
ATOM 656 O O . ASN A 1 78 ? 13.047 6.11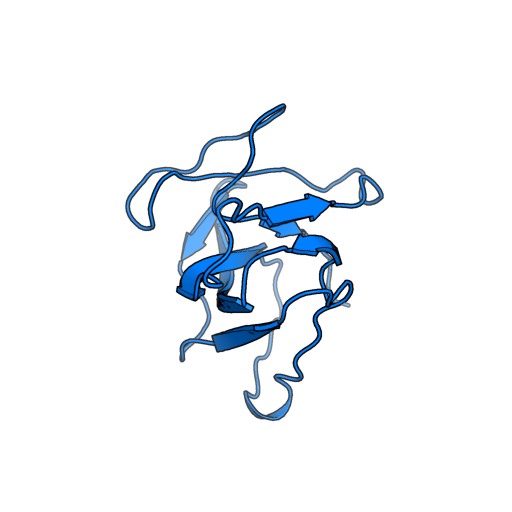6 -11.502 1.00 65.12 78 ASN A O 1
ATOM 660 N N . ASN A 1 79 ? 11.842 5.490 -13.291 1.00 66.31 79 ASN A N 1
ATOM 661 C CA . ASN A 1 79 ? 10.660 6.280 -12.974 1.00 66.31 79 ASN A CA 1
ATOM 662 C C . ASN A 1 79 ? 9.486 5.373 -12.597 1.00 66.31 79 ASN A C 1
ATOM 664 O O . ASN A 1 79 ? 9.250 4.336 -13.228 1.00 66.31 79 ASN A O 1
ATOM 668 N N . ILE A 1 80 ? 8.715 5.817 -11.610 1.00 65.12 80 ILE A N 1
ATOM 669 C CA . ILE A 1 80 ? 7.487 5.173 -11.149 1.00 65.12 80 ILE A CA 1
ATOM 670 C C . ILE A 1 80 ? 6.385 6.231 -11.219 1.00 65.12 80 ILE A C 1
ATOM 672 O O . ILE A 1 80 ? 6.515 7.286 -10.609 1.00 65.12 80 ILE A O 1
ATOM 676 N N . PHE A 1 81 ? 5.317 5.967 -11.973 1.00 64.69 81 PHE A N 1
ATOM 677 C CA . PHE A 1 81 ? 4.145 6.836 -12.073 1.00 64.69 81 PHE A CA 1
ATOM 678 C C . PHE A 1 81 ? 2.889 6.071 -11.670 1.00 64.69 81 PHE A C 1
ATOM 680 O O . PHE A 1 81 ? 2.460 5.131 -12.351 1.00 64.69 81 PHE A O 1
ATOM 687 N N . PHE A 1 82 ? 2.263 6.533 -10.595 1.00 64.50 82 PHE A N 1
ATOM 688 C CA . PHE A 1 82 ? 0.954 6.064 -10.168 1.00 64.50 82 PHE A CA 1
ATOM 689 C C . PHE A 1 82 ? -0.138 6.920 -10.800 1.00 64.50 82 PHE A C 1
ATOM 691 O O . PHE A 1 82 ? 0.024 8.120 -11.013 1.00 64.50 82 PHE A O 1
ATOM 698 N N . THR A 1 83 ? -1.269 6.294 -11.094 1.00 57.69 83 THR A N 1
ATOM 699 C CA . THR A 1 83 ? -2.507 7.008 -11.413 1.00 57.69 83 THR A CA 1
ATOM 700 C C . THR A 1 83 ? -3.587 6.517 -10.488 1.00 57.69 83 THR A C 1
ATOM 702 O O . THR A 1 83 ? -3.734 5.311 -10.301 1.00 57.69 83 THR A O 1
ATOM 705 N N . TYR A 1 84 ? -4.369 7.447 -9.969 1.00 53.88 84 TYR A N 1
ATOM 706 C CA . TYR A 1 84 ? -5.575 7.148 -9.222 1.00 53.88 84 TYR A CA 1
ATOM 707 C C . TYR A 1 84 ? -6.784 7.640 -10.020 1.00 53.88 84 TYR A C 1
ATOM 709 O O . TYR A 1 84 ? -6.690 8.604 -10.782 1.00 53.88 84 TYR A O 1
ATOM 717 N N . GLY A 1 85 ? -7.911 6.948 -9.883 1.00 47.41 85 GLY A N 1
ATOM 718 C CA . GLY A 1 85 ? -9.181 7.436 -10.405 1.00 47.41 85 GLY A CA 1
ATOM 719 C C . GLY A 1 85 ? -9.781 8.432 -9.418 1.00 47.41 85 GLY A C 1
ATOM 720 O O . GLY A 1 85 ? -9.884 8.118 -8.238 1.00 47.41 85 GLY A O 1
ATOM 721 N N . LYS A 1 86 ? -10.227 9.600 -9.892 1.00 44.69 86 LYS A N 1
ATOM 722 C CA . LYS A 1 86 ? -11.023 10.570 -9.110 1.00 44.69 86 LYS A CA 1
ATOM 723 C C . LYS A 1 86 ? -12.477 10.108 -8.865 1.00 44.69 86 LYS A C 1
ATOM 725 O O . LYS A 1 86 ? -13.334 10.921 -8.565 1.00 44.69 86 LYS A O 1
ATOM 730 N N . GLY A 1 87 ? -12.775 8.823 -9.072 1.00 37.12 87 GLY A N 1
ATOM 731 C CA . GLY A 1 87 ? -14.141 8.295 -9.186 1.00 37.12 87 GLY A CA 1
ATOM 732 C C . GLY A 1 87 ? -14.906 8.128 -7.871 1.00 37.12 87 GLY A C 1
ATOM 733 O O . GLY A 1 87 ? -16.056 7.715 -7.915 1.00 37.12 87 GLY A O 1
ATOM 734 N N . TYR A 1 88 ? -14.290 8.435 -6.729 1.00 40.22 88 TYR A N 1
ATOM 735 C CA . TYR A 1 88 ? -14.962 8.480 -5.434 1.00 40.22 88 TYR A CA 1
ATOM 736 C C . TYR A 1 88 ? -14.946 9.936 -4.963 1.00 40.22 88 TYR A C 1
ATOM 738 O O . TYR A 1 88 ? -13.893 10.435 -4.573 1.00 40.22 88 TYR A O 1
ATOM 746 N N . GLU A 1 89 ? -16.088 10.627 -5.033 1.00 39.75 89 GLU A N 1
ATOM 747 C CA . GLU A 1 89 ? -16.240 12.023 -4.570 1.00 39.75 89 GLU A CA 1
ATOM 748 C C . GLU A 1 89 ? -15.901 12.190 -3.072 1.00 39.75 89 GLU A C 1
ATOM 750 O O . GLU A 1 89 ? -15.579 13.286 -2.627 1.00 39.75 89 GLU A O 1
ATOM 755 N N . GLU A 1 90 ? -15.883 11.086 -2.317 1.00 43.53 90 GLU A N 1
ATOM 756 C CA . GLU A 1 90 ? -15.544 11.003 -0.887 1.00 43.53 90 GLU A CA 1
ATOM 757 C C . GLU A 1 90 ? -14.064 10.626 -0.620 1.00 43.53 90 GLU A C 1
ATOM 759 O O . GLU A 1 90 ? -13.650 10.441 0.525 1.00 43.53 90 GLU A O 1
ATOM 764 N N . GLY A 1 91 ? -13.242 10.474 -1.667 1.00 45.91 91 GLY A N 1
ATOM 765 C CA . GLY A 1 91 ? -11.845 10.040 -1.559 1.00 45.91 91 GLY A CA 1
ATOM 766 C C . GLY A 1 91 ? -10.855 11.187 -1.338 1.00 45.91 91 GLY A C 1
ATOM 767 O O . GLY A 1 91 ? -10.571 11.953 -2.256 1.00 45.91 91 GLY A O 1
ATOM 768 N N . GLY A 1 92 ? -10.268 11.276 -0.140 1.00 54.72 92 GLY A N 1
ATOM 769 C CA . GLY A 1 92 ? -9.177 12.206 0.183 1.00 54.72 92 GLY A CA 1
ATOM 770 C C . GLY A 1 92 ? -7.782 11.662 -0.160 1.00 54.72 92 GLY A C 1
ATOM 771 O O . GLY A 1 92 ? -7.541 10.455 -0.106 1.00 54.72 92 GLY A O 1
ATOM 772 N N . GLN A 1 93 ? -6.838 12.552 -0.489 1.00 59.06 93 GLN A N 1
ATOM 773 C CA . GLN A 1 93 ? -5.424 12.200 -0.658 1.00 59.06 93 GLN A CA 1
ATOM 774 C C . GLN A 1 93 ? -4.605 12.649 0.542 1.00 59.06 93 GLN A C 1
ATOM 776 O O . GLN A 1 93 ? -4.528 13.840 0.859 1.00 59.06 93 GLN A O 1
ATOM 781 N N . TYR A 1 94 ? -3.938 11.685 1.160 1.00 66.25 94 TYR A N 1
ATOM 782 C CA . TYR A 1 94 ? -3.032 11.918 2.272 1.00 66.25 94 TYR A CA 1
ATOM 783 C C . TYR A 1 94 ? -1.621 11.513 1.859 1.00 66.25 94 TYR A C 1
ATOM 785 O O . TYR A 1 94 ? -1.429 10.707 0.955 1.00 66.25 94 TYR A O 1
ATOM 793 N N . MET A 1 95 ? -0.605 12.096 2.475 1.00 68.38 95 MET A N 1
ATOM 794 C CA . MET A 1 95 ? 0.779 11.685 2.269 1.00 68.38 95 MET A CA 1
ATOM 795 C C . MET A 1 95 ? 1.616 11.977 3.502 1.00 68.38 95 MET A C 1
ATOM 797 O O . MET A 1 95 ? 1.293 12.854 4.302 1.00 68.38 95 MET A O 1
ATOM 801 N N . ARG A 1 96 ? 2.716 11.242 3.625 1.00 64.31 96 ARG A N 1
ATOM 802 C CA . ARG A 1 96 ? 3.772 11.488 4.601 1.00 64.31 96 ARG A CA 1
ATOM 803 C C . ARG A 1 96 ? 5.114 11.096 3.992 1.00 64.31 96 ARG A C 1
ATOM 805 O O . ARG A 1 96 ? 5.171 10.213 3.139 1.00 64.31 96 ARG A O 1
ATOM 812 N N . GLU A 1 97 ? 6.172 11.778 4.411 1.00 67.75 97 GLU A N 1
ATOM 813 C CA . GLU A 1 97 ? 7.533 11.586 3.884 1.00 67.75 97 GLU A CA 1
ATOM 814 C C . GLU A 1 97 ? 8.191 10.303 4.412 1.00 67.75 97 GLU A C 1
ATOM 816 O O . GLU A 1 97 ? 9.048 9.724 3.752 1.00 67.75 97 GLU A O 1
ATOM 821 N N . SER A 1 98 ? 7.777 9.842 5.593 1.00 67.00 98 SER A N 1
ATOM 822 C CA . SER A 1 98 ? 8.262 8.614 6.223 1.00 67.00 98 SER A CA 1
ATOM 823 C C . SER A 1 98 ? 7.194 7.999 7.129 1.00 67.00 98 SER A C 1
ATOM 825 O O . SER A 1 98 ? 6.191 8.645 7.441 1.00 67.00 98 SER A O 1
ATOM 827 N N . SER A 1 99 ? 7.428 6.777 7.609 1.00 66.25 99 SER A N 1
ATOM 828 C CA . SER A 1 99 ? 6.539 6.073 8.543 1.00 66.25 99 SER A CA 1
ATOM 829 C C . SER A 1 99 ? 6.357 6.772 9.899 1.00 66.25 99 SER A C 1
ATOM 831 O O . SER A 1 99 ? 5.353 6.531 10.567 1.00 66.25 99 SER A O 1
ATOM 833 N N . PHE A 1 100 ? 7.279 7.663 10.278 1.00 70.06 100 PHE A N 1
ATOM 834 C CA . PHE A 1 100 ? 7.229 8.449 11.518 1.00 70.06 100 PHE A CA 1
ATOM 835 C C . PHE A 1 100 ? 6.731 9.887 11.313 1.00 70.06 100 PHE A C 1
ATOM 837 O O . PHE A 1 100 ? 6.530 10.616 12.282 1.00 70.06 100 PHE A O 1
ATOM 844 N N . SER A 1 101 ? 6.545 10.323 10.066 1.00 72.94 101 SER A N 1
ATOM 845 C CA . SER A 1 101 ? 6.104 11.685 9.761 1.00 72.94 101 SER A CA 1
ATOM 846 C C . SER A 1 101 ? 4.584 11.838 9.928 1.00 72.94 101 SER A C 1
ATOM 848 O O . SER A 1 101 ? 3.841 10.891 9.649 1.00 72.94 101 SER A O 1
ATOM 850 N N . PRO A 1 102 ? 4.097 13.031 10.322 1.00 76.38 102 PRO A N 1
ATOM 851 C CA . PRO A 1 102 ? 2.667 13.304 10.402 1.00 76.38 102 PRO A CA 1
ATOM 852 C C . PRO A 1 102 ? 2.011 13.288 9.017 1.00 76.38 102 PRO A C 1
ATOM 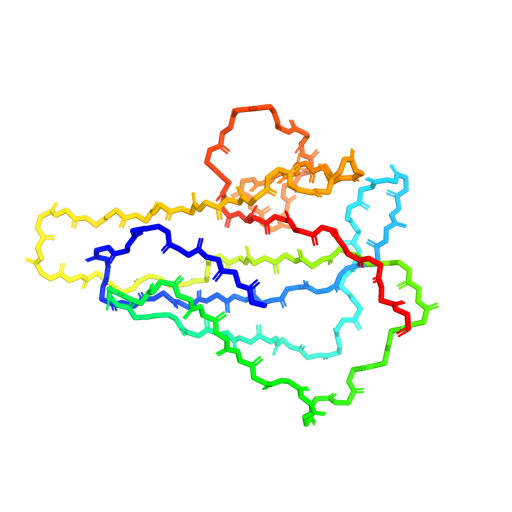854 O O . PRO A 1 102 ? 2.649 13.561 7.995 1.00 76.38 102 PRO A O 1
ATOM 857 N N . TRP A 1 103 ? 0.710 13.008 9.005 1.00 72.44 103 TRP A N 1
ATOM 858 C CA . TRP A 1 103 ? -0.123 13.042 7.808 1.00 72.44 103 TRP A CA 1
ATOM 859 C C . TRP A 1 103 ? -0.339 14.467 7.296 1.00 72.44 103 TRP A C 1
ATOM 861 O O . TRP A 1 103 ? -0.632 15.375 8.071 1.00 72.44 103 TRP A O 1
ATOM 871 N N . LYS A 1 104 ? -0.236 14.651 5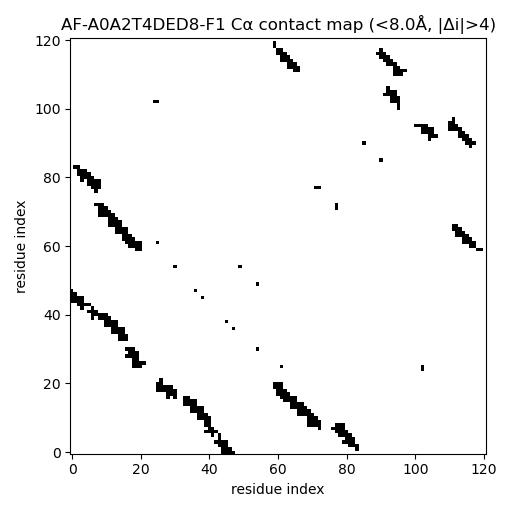.976 1.00 71.62 104 LYS A N 1
ATOM 872 C CA . LYS A 1 104 ? -0.544 15.902 5.270 1.00 71.62 104 LYS A CA 1
ATOM 873 C C . LYS A 1 104 ? -1.602 15.635 4.195 1.00 71.62 104 LYS A C 1
ATOM 875 O O . LYS A 1 104 ? -1.509 14.634 3.485 1.00 71.62 104 LYS A O 1
ATOM 880 N N . THR A 1 105 ? -2.586 16.521 4.054 1.00 65.31 105 THR A N 1
ATOM 881 C CA . THR A 1 105 ? -3.510 16.538 2.904 1.00 65.31 105 THR A CA 1
ATOM 882 C C . THR A 1 105 ? -2.777 17.054 1.670 1.00 65.31 105 THR A C 1
ATOM 884 O O . THR A 1 105 ? -2.034 18.030 1.774 1.00 65.31 105 THR A O 1
ATOM 887 N N . SER A 1 106 ? -2.986 16.445 0.505 1.00 56.34 106 SER A N 1
ATOM 888 C CA . SER A 1 106 ? -2.353 16.894 -0.740 1.00 56.34 106 SER A CA 1
ATOM 889 C C . SER A 1 106 ? -3.381 17.190 -1.829 1.00 56.34 106 SER A C 1
ATOM 891 O O . SER A 1 106 ? -4.248 16.364 -2.098 1.00 56.34 106 SER A O 1
ATOM 893 N N . SER A 1 107 ? -3.263 18.361 -2.465 1.00 51.22 107 SER A N 1
ATOM 894 C CA . SER A 1 107 ? -3.877 18.650 -3.769 1.00 51.22 107 SER A CA 1
ATOM 895 C C . SER A 1 107 ? -2.931 18.343 -4.935 1.00 51.22 107 SER A C 1
ATOM 897 O O . SER A 1 107 ? -3.398 18.040 -6.025 1.00 51.22 107 SER A O 1
ATOM 899 N N . ASP A 1 108 ? -1.618 18.398 -4.692 1.00 48.28 108 ASP A N 1
ATOM 900 C CA . ASP A 1 108 ? -0.551 18.181 -5.666 1.00 48.28 108 ASP A CA 1
ATOM 901 C C . ASP A 1 108 ? 0.719 17.706 -4.946 1.00 48.28 108 ASP A C 1
ATOM 903 O O . ASP A 1 108 ? 1.438 18.501 -4.345 1.00 48.28 108 ASP A O 1
ATOM 907 N N . ALA A 1 109 ? 1.003 16.405 -4.971 1.00 36.84 109 ALA A N 1
ATOM 908 C CA . ALA A 1 109 ? 2.361 15.867 -4.886 1.00 36.84 109 ALA A CA 1
ATOM 909 C C . ALA A 1 109 ? 2.347 14.351 -5.111 1.00 36.84 109 ALA A C 1
ATOM 911 O O . ALA A 1 109 ? 1.398 13.653 -4.763 1.00 36.84 109 ALA A O 1
ATOM 912 N N . PHE A 1 110 ? 3.433 13.849 -5.696 1.00 42.09 110 PHE A N 1
ATOM 913 C CA . PHE A 1 110 ? 3.744 12.426 -5.788 1.00 42.09 110 PHE A CA 1
ATOM 914 C C . PHE A 1 110 ? 3.919 11.850 -4.383 1.00 42.09 110 PHE A C 1
ATOM 916 O O . PHE A 1 110 ? 4.903 12.193 -3.723 1.00 42.09 110 PHE A O 1
ATOM 923 N N . PRO A 1 111 ? 3.023 10.979 -3.897 1.00 41.81 111 PRO A N 1
ATOM 924 C CA . PRO A 1 111 ? 3.205 10.451 -2.569 1.00 41.81 111 PRO A CA 1
ATOM 925 C C . PRO A 1 111 ? 4.108 9.211 -2.606 1.00 41.81 111 PRO A C 1
ATOM 927 O O . PRO A 1 111 ? 4.029 8.382 -3.513 1.00 41.81 111 PRO A O 1
ATOM 930 N N . ILE A 1 112 ? 4.911 9.040 -1.554 1.00 43.97 112 ILE A N 1
ATOM 931 C CA . ILE A 1 112 ? 5.572 7.762 -1.227 1.00 43.97 112 ILE A CA 1
ATOM 932 C C . ILE A 1 112 ? 4.519 6.681 -0.890 1.00 43.97 112 ILE A C 1
ATOM 934 O O . ILE A 1 112 ? 4.816 5.486 -0.939 1.00 43.97 112 ILE A O 1
ATOM 938 N N . ALA A 1 113 ? 3.269 7.097 -0.627 1.00 40.06 113 ALA A N 1
ATOM 939 C CA . ALA A 1 113 ? 2.133 6.222 -0.393 1.00 40.06 113 ALA A CA 1
ATOM 940 C C . ALA A 1 113 ? 0.812 6.749 -0.982 1.00 40.06 113 ALA A C 1
ATOM 942 O O . ALA A 1 113 ? 0.386 7.855 -0.684 1.00 40.06 113 ALA A O 1
ATOM 943 N N . LEU A 1 114 ? 0.145 5.958 -1.820 1.00 45.00 114 LEU A N 1
ATOM 944 C CA . LEU A 1 114 ? -1.150 6.310 -2.414 1.00 45.00 114 LEU A CA 1
ATOM 945 C C . LEU A 1 114 ? -2.295 5.726 -1.572 1.00 45.00 114 LEU A C 1
ATOM 947 O O . LEU A 1 114 ? -2.203 4.574 -1.148 1.00 45.00 114 LEU A O 1
ATOM 951 N N . TYR A 1 115 ? -3.371 6.493 -1.380 1.00 52.94 115 TYR A N 1
ATOM 952 C CA . TYR A 1 115 ? -4.536 6.105 -0.575 1.00 52.94 115 TYR A CA 1
ATOM 953 C C . TYR A 1 115 ? -5.776 6.001 -1.454 1.00 52.94 115 TYR A C 1
ATOM 955 O O . TYR A 1 115 ? -6.012 6.854 -2.312 1.00 52.94 115 TYR A O 1
ATOM 963 N N . ILE A 1 116 ? -6.555 4.943 -1.240 1.00 46.66 116 ILE A N 1
ATOM 964 C CA . ILE A 1 116 ? -7.879 4.758 -1.835 1.00 46.66 116 ILE A CA 1
ATOM 965 C C . ILE A 1 116 ? -8.810 4.421 -0.673 1.00 46.66 116 ILE A C 1
ATOM 967 O O . ILE A 1 116 ? -8.609 3.407 -0.004 1.00 46.66 116 ILE A O 1
ATOM 971 N N . THR A 1 117 ? -9.794 5.279 -0.413 1.00 35.88 117 THR A N 1
ATOM 972 C CA . THR A 1 117 ? -10.894 4.962 0.500 1.00 35.88 117 THR A CA 1
ATOM 973 C C . THR A 1 117 ? -11.945 4.173 -0.275 1.00 35.88 117 THR A C 1
ATOM 975 O O . THR A 1 117 ? -12.195 4.425 -1.455 1.00 35.88 117 THR A O 1
ATOM 978 N N . GLY A 1 118 ? -12.527 3.167 0.365 1.00 35.16 118 GLY A N 1
ATOM 979 C CA . GLY A 1 118 ? -13.595 2.370 -0.216 1.00 35.16 118 GLY A CA 1
ATOM 980 C C . GLY A 1 118 ? -14.419 1.755 0.899 1.00 35.16 118 GLY A C 1
ATOM 981 O O . GLY A 1 118 ? -13.866 1.137 1.804 1.00 35.16 118 GLY A O 1
ATOM 982 N N . ARG A 1 119 ? -15.734 1.943 0.831 1.00 27.95 119 ARG A N 1
ATOM 983 C CA . ARG A 1 119 ? -16.687 1.313 1.740 1.00 27.95 119 ARG A CA 1
ATOM 984 C C . ARG A 1 119 ? -16.808 -0.164 1.367 1.00 27.95 119 ARG A C 1
ATOM 986 O O . ARG A 1 119 ? -17.127 -0.474 0.218 1.00 27.95 119 ARG A O 1
ATOM 993 N N . VAL A 1 120 ? -16.522 -1.060 2.306 1.00 30.81 120 VAL A N 1
ATOM 994 C CA . VAL A 1 120 ? -16.717 -2.505 2.126 1.00 30.81 120 VAL A CA 1
ATOM 995 C C . VAL A 1 120 ? -18.079 -2.854 2.728 1.00 30.81 120 VAL A C 1
ATOM 997 O O . VAL A 1 120 ? -18.325 -2.540 3.890 1.00 30.81 120 VAL A O 1
ATOM 1000 N N . LEU A 1 121 ? -18.979 -3.398 1.903 1.00 30.03 121 LEU A N 1
ATOM 1001 C CA . LEU A 1 121 ? -20.304 -3.896 2.296 1.00 30.03 121 LEU A CA 1
ATOM 1002 C C . LEU A 1 121 ? -20.239 -5.385 2.637 1.00 30.03 121 LEU A C 1
ATOM 1004 O O . LEU A 1 121 ? -19.485 -6.098 1.932 1.00 30.03 121 LEU A O 1
#

Nearest PDB structures (foldseek):
  8f9l-assembly2_B  TM=4.778E-01  e=3.934E+00  Gemella massiliensis
  8f90-assembly4_D  TM=4.380E-01  e=4.145E+00  Suipraeoptans intestinalis

Solvent-accessible surface area (backbone atoms only — not comparable to full-atom values): 7671 Å² total; per-residue (Å²): 121,56,46,34,78,40,38,53,27,47,31,36,38,29,36,51,46,45,17,37,66,53,97,89,37,78,62,53,69,74,60,95,62,91,41,77,48,76,47,48,51,74,52,40,74,50,80,79,90,59,75,92,69,68,81,82,80,95,67,80,49,40,42,37,39,37,75,75,46,76,42,75,44,101,56,100,63,75,50,78,39,79,51,80,81,81,84,49,94,86,52,68,48,53,32,41,93,47,98,87,48,71,83,39,81,53,98,81,74,90,54,65,27,61,53,57,63,68,89,84,129

Radius of gyration: 14.74 Å; Cα contacts (8 Å, |Δi|>4): 220; chains: 1; bounding box: 41×35×31 Å

Secondary structure (DSSP, 8-state):
-EEEEEE-SSEEEEEEEEEEEETTEEEEE--SS-EEEEEETT--EE----GGG-----S--EEEEEEEEEEPPSSS---EEEE-----TT---EE-SSTTSPPEE-SS---SEEEE-----

Sequence (121 aa):
NFHMRFNSTDSILFRINIQDIKNGLPDQTILSKELYMKSYKGQKWISKDFSNEKIIIDQDVIISYEVVKVWFSNKTYNNIFFTYGKGYEEGGQYMRESSFSPWKTSSDAFPIALYITGRVL

Foldseek 3Di:
DFFWPAWQFQKWKKKKFKADADPNDGDDGPQPDIDIFMDGGPDTDGDDDPVVSVDDDPDWIKIKIATPDTHGDPDPDGDTGGDDDPPDVPDWWWAAPDPPGDIDTDPDDDHSMGIDTDDDD

Mean predicted aligned error: 9.41 Å